Protein AF-A0A2R6KG16-F1 (afdb_monomer_lite)

pLDDT: mean 88.43, std 10.53, range [55.22, 98.0]

Radius of gyration: 15.17 Å; chains: 1; bounding box: 41×25×32 Å

Sequence (72 aa):
GDLSLPGLEREVRGVLRTYATEFEEAAVYRAEDPPAVAGLAVVAPSPREAREQVAELTGDVDPARVTVEYVE

Secondary structure (DSSP, 8-state):
----HHHHHHHHHHHHHHHHGGGTT-EEEEEEESTTTTT-EEEESSHHHHHHHHHHHHSSS-GGG-EEEE--

Foldseek 3Di:
DPADPVRVVVVVVVVVVVVVVVQPQWFKKAWCDDPVRHGDIDIGNDQLVRLVVSCVVVVPDDSVRIDIDTDD

Structure (mmCIF, N/CA/C/O backbone):
data_AF-A0A2R6KG16-F1
#
_entry.id   AF-A0A2R6KG16-F1
#
loop_
_atom_site.group_PDB
_atom_site.id
_atom_site.type_symbol
_atom_site.label_atom_id
_atom_site.label_alt_id
_atom_site.label_comp_id
_atom_site.label_asym_id
_atom_site.label_entity_id
_atom_site.label_seq_id
_atom_site.pdbx_PDB_ins_code
_atom_site.Cartn_x
_atom_site.Cartn_y
_atom_site.Cartn_z
_atom_site.occupancy
_atom_site.B_iso_or_equiv
_atom_site.auth_seq_id
_atom_site.auth_comp_id
_atom_site.auth_asym_id
_atom_site.auth_atom_id
_atom_site.pdbx_PDB_model_num
ATOM 1 N N . GLY A 1 1 ? -28.901 -0.068 8.790 1.00 55.22 1 GLY A N 1
ATOM 2 C CA . GLY A 1 1 ? -28.512 0.786 9.923 1.00 55.22 1 GLY A CA 1
ATOM 3 C C . GLY A 1 1 ? -28.529 2.206 9.428 1.00 55.22 1 GLY A C 1
ATOM 4 O O . GLY A 1 1 ? -27.933 2.457 8.392 1.00 55.22 1 GLY A O 1
ATOM 5 N N . ASP A 1 2 ? -29.278 3.076 10.095 1.00 71.25 2 ASP A N 1
ATOM 6 C CA . ASP A 1 2 ? -29.546 4.450 9.660 1.00 71.25 2 ASP A CA 1
ATOM 7 C C . ASP A 1 2 ? -28.465 5.383 10.234 1.00 71.25 2 ASP A C 1
ATOM 9 O O . ASP A 1 2 ? -28.690 6.153 11.167 1.00 71.25 2 ASP A O 1
ATOM 13 N N . LEU A 1 3 ? -27.223 5.206 9.774 1.00 72.62 3 LEU A N 1
ATOM 14 C CA . LEU A 1 3 ? -26.123 6.085 10.158 1.00 72.62 3 LEU A CA 1
ATOM 15 C C . LEU A 1 3 ? -26.065 7.239 9.166 1.00 72.62 3 LEU A C 1
ATOM 17 O O . LEU A 1 3 ? -25.885 7.039 7.965 1.00 72.62 3 LEU A O 1
ATOM 21 N N . SER A 1 4 ? -26.197 8.458 9.684 1.00 85.88 4 SER A N 1
ATOM 22 C CA . SER A 1 4 ? -25.899 9.652 8.904 1.00 85.88 4 SER A CA 1
ATOM 23 C C . SER A 1 4 ? -24.444 9.597 8.432 1.00 85.88 4 SER A C 1
ATOM 25 O O . SER A 1 4 ? -23.576 9.084 9.142 1.00 85.88 4 SER A O 1
ATOM 27 N N . LEU A 1 5 ? -24.163 10.146 7.248 1.00 84.75 5 LEU A N 1
ATOM 28 C CA . LEU A 1 5 ? -22.807 10.176 6.692 1.00 84.75 5 LEU A CA 1
ATOM 29 C C . LEU A 1 5 ? -21.759 10.707 7.697 1.00 84.75 5 LEU A C 1
ATOM 31 O O . LEU A 1 5 ? -20.745 10.039 7.874 1.00 84.75 5 LEU A O 1
ATOM 35 N N . PRO A 1 6 ? -22.007 11.793 8.463 1.00 86.38 6 PRO A N 1
ATOM 36 C CA . PRO A 1 6 ? -21.057 12.247 9.484 1.00 86.38 6 PRO A CA 1
ATOM 37 C C . PRO A 1 6 ? -20.840 11.243 10.629 1.00 86.38 6 PRO A C 1
ATOM 39 O O . PRO A 1 6 ? -19.754 11.178 11.209 1.00 86.38 6 PRO A O 1
ATOM 42 N N . GLY A 1 7 ? -21.876 10.475 10.985 1.00 86.12 7 GLY A N 1
ATOM 43 C CA . GLY A 1 7 ? -21.788 9.414 11.987 1.00 86.12 7 GLY A CA 1
ATOM 44 C C . GLY A 1 7 ? -20.917 8.259 11.501 1.00 86.12 7 GLY A C 1
ATOM 45 O O . GLY A 1 7 ? -19.990 7.858 12.203 1.00 86.12 7 GLY A O 1
ATOM 46 N N . LEU A 1 8 ? -21.159 7.805 10.269 1.00 88.75 8 LEU A N 1
ATOM 47 C CA . LEU A 1 8 ? -20.373 6.755 9.628 1.00 88.75 8 LEU A CA 1
ATOM 48 C C . LEU A 1 8 ? -18.910 7.179 9.421 1.00 88.75 8 LEU A C 1
ATOM 50 O O . LEU A 1 8 ? -17.998 6.414 9.717 1.00 88.75 8 LEU A O 1
ATOM 54 N N . GLU A 1 9 ? -18.663 8.417 8.988 1.00 87.75 9 GLU A N 1
ATOM 55 C CA . GLU A 1 9 ? -17.306 8.950 8.815 1.00 87.75 9 GLU A CA 1
ATOM 56 C C . GLU A 1 9 ? -16.514 8.977 10.127 1.00 87.75 9 GLU A C 1
ATOM 58 O O . GLU A 1 9 ? -15.323 8.654 10.140 1.00 87.75 9 GLU A O 1
ATOM 63 N N . ARG A 1 10 ? -17.151 9.344 11.249 1.00 86.44 10 ARG A N 1
ATOM 64 C CA . ARG A 1 10 ? -16.499 9.299 12.568 1.00 86.44 10 ARG A CA 1
ATOM 65 C C . ARG A 1 10 ? -16.131 7.881 12.975 1.00 86.44 10 ARG A C 1
ATOM 67 O O . ARG A 1 10 ? -15.050 7.688 13.526 1.00 86.44 10 ARG A O 1
ATOM 74 N N . GLU A 1 11 ? -17.018 6.926 12.733 1.00 86.56 11 GLU A N 1
ATOM 75 C CA . GLU A 1 11 ? -16.798 5.525 13.083 1.00 86.56 11 GLU A CA 1
ATOM 76 C C . GLU A 1 11 ? -15.652 4.926 12.262 1.00 86.56 11 GLU A C 1
ATOM 78 O O . GLU A 1 11 ? -14.689 4.418 12.835 1.00 86.56 11 GLU A O 1
ATOM 83 N N . VAL A 1 12 ? -15.679 5.109 10.937 1.00 87.56 12 VAL A N 1
ATOM 84 C CA . VAL A 1 12 ? -14.609 4.660 10.034 1.00 87.56 12 VAL A CA 1
ATOM 85 C C . VAL A 1 12 ? -13.269 5.289 10.418 1.00 87.56 12 VAL A C 1
ATOM 87 O O . VAL A 1 12 ? -12.275 4.578 10.542 1.00 87.56 12 VAL A O 1
ATOM 90 N N . ARG A 1 13 ? -13.221 6.601 10.692 1.00 84.75 13 ARG A N 1
ATOM 91 C CA . ARG A 1 13 ? -11.985 7.261 11.158 1.00 84.75 13 ARG A CA 1
ATOM 92 C C . ARG A 1 13 ? -11.486 6.708 12.491 1.00 84.75 13 ARG A C 1
ATOM 94 O O . ARG A 1 13 ? -10.277 6.625 12.688 1.00 84.75 13 ARG A O 1
ATOM 101 N N . GLY A 1 14 ? -12.394 6.361 13.402 1.00 82.88 14 GLY A N 1
ATOM 102 C CA . GLY A 1 14 ? -12.054 5.740 14.680 1.00 82.88 14 GLY A CA 1
ATOM 103 C C . GLY A 1 14 ? -11.356 4.397 14.488 1.00 82.88 14 GLY A C 1
ATOM 104 O O . GLY A 1 14 ? -10.277 4.196 15.034 1.00 82.88 14 GLY A O 1
ATOM 105 N N . VAL A 1 15 ? -11.929 3.533 13.648 1.00 83.56 15 VAL A N 1
ATOM 106 C CA . VAL A 1 15 ? -11.358 2.219 13.313 1.00 83.56 15 VAL A CA 1
ATOM 107 C C . VAL A 1 15 ? -10.017 2.363 12.592 1.00 83.56 15 VAL A C 1
ATOM 109 O O . VAL A 1 15 ? -9.040 1.728 12.980 1.00 83.56 15 VAL A O 1
ATOM 112 N N . LEU A 1 16 ? -9.925 3.240 11.587 1.00 79.25 16 LEU A N 1
ATOM 113 C CA . LEU A 1 16 ? -8.681 3.455 10.841 1.00 79.25 16 LEU A CA 1
ATOM 114 C C . LEU A 1 16 ? -7.546 3.981 11.726 1.00 79.25 16 LEU A C 1
ATOM 116 O O . LEU A 1 16 ? -6.398 3.622 11.499 1.00 79.25 16 LEU A O 1
ATOM 120 N N . ARG A 1 17 ? -7.839 4.790 12.754 1.00 72.25 17 ARG A N 1
ATOM 121 C CA . ARG A 1 17 ? -6.816 5.275 13.694 1.00 72.25 17 ARG A CA 1
ATOM 122 C C . ARG A 1 17 ? -6.206 4.146 14.529 1.00 72.25 17 ARG A C 1
ATOM 124 O O . ARG A 1 17 ? -5.038 4.247 14.879 1.00 72.25 17 ARG A O 1
ATOM 131 N N . THR A 1 18 ? -6.966 3.090 14.822 1.00 71.62 18 THR A N 1
ATOM 132 C CA . THR A 1 18 ? -6.449 1.897 15.509 1.00 71.62 18 THR A CA 1
ATOM 133 C C . THR A 1 18 ? -5.461 1.128 14.635 1.00 71.62 18 THR A C 1
ATOM 135 O O . THR A 1 18 ? -4.417 0.723 15.130 1.00 71.62 18 THR A O 1
ATOM 138 N N . TYR A 1 19 ? -5.746 0.990 13.339 1.00 67.00 19 TYR A N 1
ATOM 139 C CA . TYR A 1 19 ? -4.811 0.366 12.399 1.00 67.00 19 TYR A CA 1
ATOM 140 C C . TYR A 1 19 ? -3.619 1.273 12.081 1.00 67.00 19 TYR A C 1
ATOM 142 O O . TYR A 1 19 ? -2.505 0.794 11.941 1.00 67.00 19 TYR A O 1
ATOM 150 N N . ALA A 1 20 ? -3.811 2.593 12.020 1.00 65.12 20 ALA A N 1
ATOM 151 C CA . ALA A 1 20 ? -2.747 3.536 11.676 1.00 65.12 20 ALA A CA 1
ATOM 152 C C . ALA A 1 20 ? -1.561 3.507 12.655 1.00 65.12 20 ALA A C 1
ATOM 154 O O . ALA A 1 20 ? -0.423 3.656 12.222 1.00 65.12 20 ALA A O 1
ATOM 155 N N . THR A 1 21 ? -1.798 3.273 13.951 1.00 61.69 21 THR A N 1
ATOM 156 C CA . THR A 1 21 ? -0.713 3.109 14.937 1.00 61.69 21 THR A CA 1
ATOM 157 C C . THR A 1 21 ? 0.135 1.855 14.707 1.00 61.69 21 THR A C 1
ATOM 159 O O . THR A 1 21 ? 1.274 1.799 15.150 1.00 61.69 21 THR A O 1
ATOM 162 N N . GLU A 1 22 ? -0.377 0.851 13.991 1.00 64.62 22 GLU A N 1
ATOM 163 C CA . GLU A 1 22 ? 0.391 -0.354 13.642 1.00 64.62 22 GLU A CA 1
ATOM 164 C C . GLU A 1 22 ? 1.373 -0.105 12.480 1.00 64.62 22 GLU A C 1
ATOM 166 O O . GLU A 1 22 ? 2.219 -0.949 12.194 1.00 64.62 22 GLU A O 1
ATOM 171 N N . PHE A 1 23 ? 1.294 1.064 11.835 1.00 64.94 23 PHE A N 1
ATOM 172 C CA . PHE A 1 23 ? 2.069 1.434 10.649 1.00 64.94 23 PHE A CA 1
ATOM 173 C C . PHE A 1 23 ? 2.941 2.678 10.865 1.00 64.94 23 PHE A C 1
ATOM 175 O O . PHE A 1 23 ? 3.311 3.328 9.895 1.00 64.94 23 PHE A O 1
ATOM 182 N N . GLU A 1 24 ? 3.291 3.029 12.107 1.00 68.88 24 GLU A N 1
ATOM 183 C CA . GLU 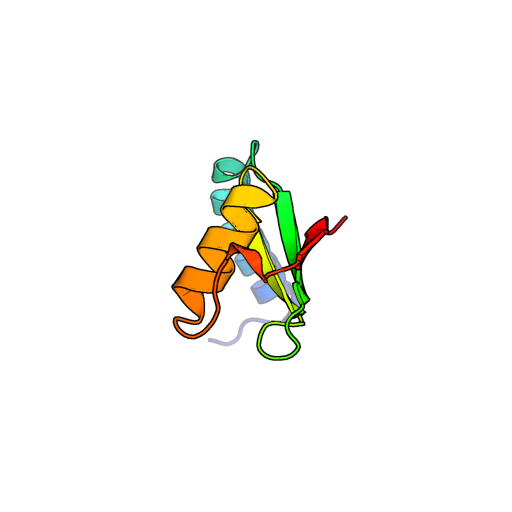A 1 24 ? 4.102 4.229 12.404 1.00 68.88 24 GLU A CA 1
ATOM 184 C C . GLU A 1 24 ? 5.476 4.238 11.703 1.00 68.88 24 GLU A C 1
ATOM 186 O O . GLU A 1 24 ? 6.036 5.303 11.454 1.00 68.88 24 GLU A O 1
ATOM 191 N N . GLU A 1 25 ? 5.996 3.065 11.332 1.00 78.94 25 GLU A N 1
ATOM 192 C CA . GLU A 1 25 ? 7.244 2.901 10.572 1.00 78.94 25 GLU A CA 1
ATOM 193 C C . GLU A 1 25 ? 7.020 2.674 9.063 1.00 78.94 25 GLU A C 1
ATOM 195 O O . GLU A 1 25 ? 7.966 2.391 8.328 1.00 78.94 25 GLU A O 1
ATOM 200 N N . ALA A 1 26 ? 5.777 2.772 8.585 1.00 87.44 26 ALA A N 1
ATOM 201 C CA . ALA A 1 26 ? 5.403 2.508 7.204 1.00 87.44 26 ALA A CA 1
ATOM 202 C C . ALA A 1 26 ? 4.781 3.732 6.524 1.00 87.44 26 ALA A C 1
ATOM 204 O O . ALA A 1 26 ? 4.161 4.599 7.135 1.00 87.44 26 ALA A O 1
ATOM 205 N N . ALA A 1 27 ? 4.958 3.783 5.211 1.00 90.94 27 ALA A N 1
ATOM 206 C CA . ALA A 1 27 ? 4.491 4.843 4.342 1.00 90.94 27 ALA A CA 1
ATOM 207 C C . ALA A 1 27 ? 3.514 4.300 3.304 1.00 90.94 27 ALA A C 1
ATOM 209 O O . ALA A 1 27 ? 3.543 3.116 2.955 1.00 90.94 27 ALA A O 1
ATOM 210 N N . VAL A 1 28 ? 2.669 5.185 2.780 1.00 93.75 28 VAL A N 1
ATOM 211 C CA . VAL A 1 28 ? 1.819 4.866 1.636 1.00 93.75 28 VAL A CA 1
ATOM 212 C C . VAL A 1 28 ? 2.638 5.033 0.361 1.00 93.75 28 VAL A C 1
ATOM 214 O O . VAL A 1 28 ? 3.236 6.081 0.117 1.00 93.75 28 VAL A O 1
ATOM 217 N N . TYR A 1 29 ? 2.628 3.997 -0.468 1.00 96.25 29 TYR A N 1
ATOM 218 C CA . TYR A 1 29 ? 3.237 3.992 -1.788 1.00 96.25 29 TYR A CA 1
ATOM 219 C C . TYR A 1 29 ? 2.181 3.700 -2.843 1.00 96.25 29 TYR A C 1
ATOM 221 O O . TYR A 1 29 ? 1.391 2.771 -2.678 1.00 96.25 29 TYR A O 1
ATOM 229 N N . ARG A 1 30 ? 2.178 4.458 -3.940 1.00 98.00 30 ARG A N 1
ATOM 230 C CA . ARG A 1 30 ? 1.294 4.238 -5.088 1.00 98.00 30 ARG A CA 1
ATOM 231 C C . ARG A 1 30 ? 2.095 3.703 -6.261 1.00 98.00 30 ARG A C 1
ATOM 233 O O . ARG A 1 30 ? 3.122 4.267 -6.611 1.00 98.00 30 ARG A O 1
ATOM 240 N N . ALA A 1 31 ? 1.627 2.624 -6.872 1.00 97.44 31 ALA A N 1
ATOM 241 C CA . ALA A 1 31 ? 2.215 2.101 -8.091 1.00 97.44 31 ALA A CA 1
ATOM 242 C C . ALA A 1 31 ? 1.902 3.017 -9.282 1.00 97.44 31 ALA A C 1
ATOM 244 O O . ALA A 1 31 ? 0.751 3.408 -9.493 1.00 97.44 31 ALA A O 1
ATOM 245 N N . GLU A 1 32 ? 2.931 3.336 -10.057 1.00 97.50 32 GLU A N 1
ATOM 246 C CA . GLU A 1 32 ? 2.8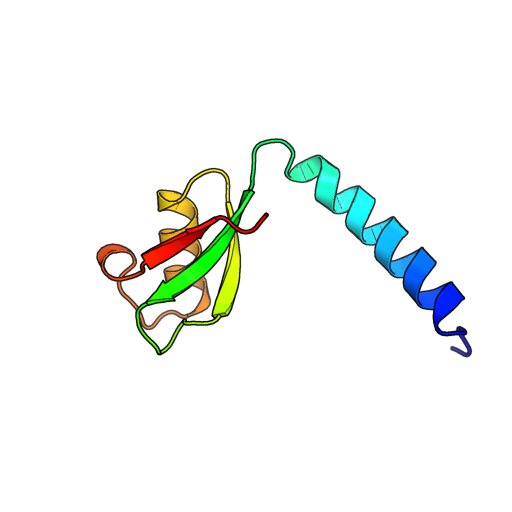37 4.142 -11.280 1.00 97.50 32 GLU A CA 1
ATOM 247 C C . GLU A 1 32 ? 2.958 3.265 -12.528 1.00 97.50 32 GLU A C 1
ATOM 249 O O . GLU A 1 32 ? 2.224 3.447 -13.496 1.00 97.50 32 GLU A O 1
ATOM 254 N N . ASP A 1 33 ? 3.833 2.260 -12.461 1.00 95.31 33 ASP A N 1
ATOM 255 C CA . ASP A 1 33 ? 4.106 1.316 -13.536 1.00 95.31 33 ASP A CA 1
ATOM 256 C C . ASP A 1 33 ? 4.221 -0.114 -12.991 1.00 95.31 33 ASP A C 1
ATOM 258 O O . ASP A 1 33 ? 4.623 -0.299 -11.839 1.00 95.31 33 ASP A O 1
ATOM 262 N N . PRO A 1 34 ? 3.941 -1.144 -13.812 1.00 95.19 34 PRO A N 1
ATOM 263 C CA . PRO A 1 34 ? 3.355 -1.053 -15.154 1.00 95.19 34 PRO A CA 1
ATOM 264 C C . PRO A 1 34 ? 1.880 -0.587 -15.135 1.00 95.19 34 PRO A C 1
ATOM 266 O O . PRO A 1 34 ? 1.226 -0.673 -14.097 1.00 95.19 34 PRO A O 1
ATOM 269 N N . PRO A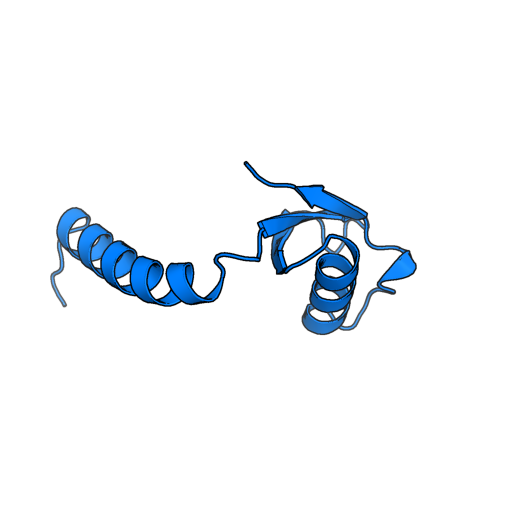 1 35 ? 1.293 -0.193 -16.286 1.00 94.94 35 PRO A N 1
ATOM 270 C CA . PRO A 1 35 ? -0.090 0.299 -16.359 1.00 94.94 35 PRO A CA 1
ATOM 271 C C . PRO A 1 35 ? -1.154 -0.634 -15.763 1.00 94.94 35 PRO A C 1
ATOM 273 O O . PRO A 1 35 ? -2.213 -0.175 -15.352 1.00 94.94 35 PRO A O 1
ATOM 276 N N . ALA A 1 36 ? -0.878 -1.940 -15.705 1.00 93.62 36 ALA A N 1
ATOM 277 C CA . ALA A 1 36 ? -1.763 -2.936 -15.101 1.00 93.62 36 ALA A CA 1
ATOM 278 C C . ALA A 1 36 ? -1.949 -2.757 -13.583 1.00 93.62 36 ALA A C 1
ATOM 280 O O . ALA A 1 36 ? -2.952 -3.212 -13.042 1.00 93.62 36 ALA A O 1
ATOM 281 N N . VAL A 1 37 ? -0.998 -2.107 -12.907 1.00 96.00 37 VAL A N 1
ATOM 282 C CA . VAL A 1 37 ? -1.027 -1.868 -11.454 1.00 96.00 37 VAL A CA 1
ATOM 283 C C . VAL A 1 37 ? -1.082 -0.384 -11.099 1.00 96.00 37 VAL A C 1
ATOM 285 O O . VAL A 1 37 ? -1.122 -0.038 -9.920 1.00 96.00 37 VAL A O 1
ATOM 288 N N . ALA A 1 38 ? -1.106 0.494 -12.103 1.00 95.38 38 ALA A N 1
ATOM 289 C CA . ALA A 1 38 ? -1.133 1.934 -11.908 1.00 95.38 38 ALA A CA 1
ATOM 290 C C . ALA A 1 38 ? -2.332 2.359 -11.043 1.00 95.38 38 ALA A C 1
ATOM 292 O O . ALA A 1 38 ? -3.481 2.005 -11.314 1.00 95.38 38 ALA A O 1
ATOM 293 N N . GLY A 1 39 ? -2.057 3.134 -9.994 1.00 94.62 39 GLY A N 1
ATOM 294 C CA . GLY A 1 39 ? -3.053 3.611 -9.035 1.00 94.62 39 GLY A CA 1
ATOM 295 C C . GLY A 1 39 ? -3.278 2.704 -7.823 1.00 94.62 39 GLY A C 1
ATOM 296 O O . GLY A 1 39 ? -3.927 3.146 -6.874 1.00 94.62 39 GLY A O 1
ATOM 297 N N . LEU A 1 40 ? -2.730 1.483 -7.800 1.00 96.38 40 LEU A N 1
ATOM 298 C CA . LEU A 1 40 ? -2.765 0.635 -6.607 1.00 96.38 40 LEU A CA 1
ATOM 299 C C . LEU A 1 40 ? -1.882 1.243 -5.511 1.00 96.38 40 LEU A C 1
ATOM 301 O O . LEU A 1 40 ? -0.711 1.529 -5.750 1.00 96.38 40 LEU A O 1
ATOM 305 N N . ALA A 1 41 ? -2.438 1.422 -4.313 1.00 96.19 41 ALA A N 1
ATOM 306 C CA . ALA A 1 41 ? -1.709 1.927 -3.157 1.00 96.19 41 ALA A CA 1
ATOM 307 C C . ALA A 1 41 ? -1.508 0.827 -2.109 1.00 96.19 41 ALA A C 1
ATOM 309 O O . ALA A 1 41 ? -2.435 0.077 -1.803 1.00 96.19 41 ALA A O 1
ATOM 310 N N . VAL A 1 42 ? -0.304 0.761 -1.548 1.00 94.62 42 VAL A N 1
ATOM 311 C CA . VAL A 1 42 ? 0.079 -0.169 -0.480 1.00 94.62 42 VAL A CA 1
ATOM 312 C C . VAL A 1 42 ? 0.741 0.592 0.661 1.00 94.62 42 VAL A C 1
ATOM 314 O O . VAL A 1 42 ? 1.339 1.646 0.449 1.00 94.62 42 VAL A O 1
ATOM 317 N N . VAL A 1 43 ? 0.647 0.053 1.873 1.00 92.38 43 VAL A N 1
ATOM 318 C CA . VAL A 1 43 ? 1.373 0.566 3.040 1.00 92.38 43 VAL A CA 1
ATOM 319 C C . VAL A 1 43 ? 2.576 -0.337 3.270 1.00 92.38 43 VAL A C 1
ATOM 321 O O . VAL A 1 43 ? 2.422 -1.547 3.444 1.00 92.38 43 VAL A O 1
ATOM 324 N N . ALA A 1 44 ? 3.781 0.226 3.230 1.00 93.56 44 ALA A N 1
ATOM 325 C CA . ALA A 1 44 ? 5.010 -0.550 3.349 1.00 93.56 44 ALA A CA 1
ATOM 326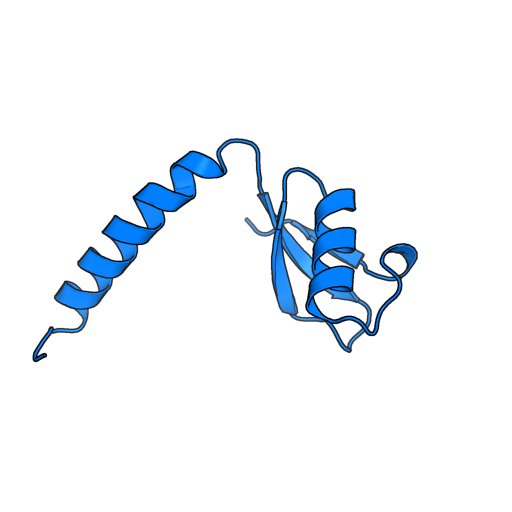 C C . ALA A 1 44 ? 6.117 0.221 4.088 1.00 93.56 44 ALA A C 1
ATOM 328 O O . ALA A 1 44 ? 6.115 1.450 4.069 1.00 93.56 44 ALA A O 1
ATOM 329 N N . PRO A 1 45 ? 7.097 -0.471 4.697 1.00 92.75 45 PRO A N 1
ATOM 330 C CA . PRO A 1 45 ? 8.234 0.179 5.359 1.00 92.75 45 PRO A CA 1
ATOM 331 C C . PRO A 1 45 ? 9.215 0.818 4.368 1.00 92.75 45 PRO A C 1
ATOM 333 O O . PRO A 1 45 ? 10.014 1.682 4.723 1.00 92.75 45 PRO A O 1
ATOM 336 N N . SER A 1 46 ? 9.203 0.364 3.112 1.00 94.38 46 SER A N 1
ATOM 337 C CA . SER A 1 46 ? 10.140 0.813 2.090 1.00 94.38 46 SER A CA 1
ATOM 338 C C . SER A 1 46 ? 9.565 0.693 0.674 1.00 94.38 46 SER A C 1
ATOM 340 O O . SER A 1 46 ? 8.683 -0.136 0.429 1.00 94.38 46 SER A O 1
ATOM 342 N N . PRO A 1 47 ? 10.127 1.417 -0.317 1.00 96.25 47 PRO A N 1
ATOM 343 C CA . PRO A 1 47 ? 9.732 1.268 -1.720 1.00 96.25 47 PRO A CA 1
ATOM 344 C C . PRO A 1 47 ? 9.988 -0.141 -2.278 1.00 96.25 47 PRO A C 1
ATOM 346 O O . PRO A 1 47 ? 9.342 -0.571 -3.229 1.00 96.25 47 PRO A O 1
ATOM 349 N N . ARG A 1 48 ? 10.965 -0.878 -1.730 1.00 96.88 48 ARG A N 1
ATOM 350 C CA . ARG A 1 48 ? 11.235 -2.266 -2.139 1.00 96.88 48 ARG A CA 1
ATOM 351 C C . ARG A 1 48 ? 10.080 -3.174 -1.727 1.00 96.88 48 ARG A C 1
ATOM 353 O O . ARG A 1 48 ? 9.539 -3.869 -2.578 1.00 96.88 48 ARG A O 1
ATOM 360 N N . GLU A 1 49 ? 9.686 -3.118 -0.461 1.00 96.25 49 GLU A N 1
ATOM 361 C CA . GLU A 1 49 ? 8.577 -3.924 0.063 1.00 96.25 49 GLU A CA 1
ATOM 362 C C . GLU A 1 49 ? 7.238 -3.510 -0.541 1.0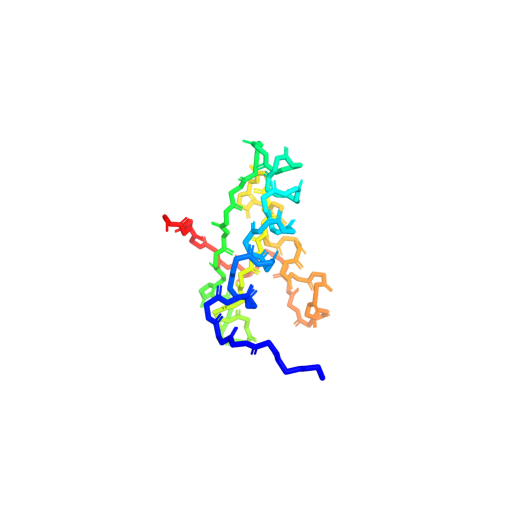0 96.25 49 GLU A C 1
ATOM 364 O O . GLU A 1 49 ? 6.395 -4.365 -0.784 1.00 96.25 49 GLU A O 1
ATOM 369 N N . ALA A 1 50 ? 7.056 -2.227 -0.865 1.00 96.50 50 ALA A N 1
ATOM 370 C CA . ALA A 1 50 ? 5.881 -1.769 -1.599 1.00 96.50 50 ALA A CA 1
ATOM 371 C C . ALA A 1 50 ? 5.743 -2.476 -2.958 1.00 96.50 50 ALA A C 1
ATOM 373 O O . ALA A 1 50 ? 4.671 -2.970 -3.299 1.00 96.50 50 ALA A O 1
ATOM 374 N N . ARG A 1 51 ? 6.836 -2.578 -3.723 1.00 97.56 51 ARG A N 1
ATOM 375 C CA . ARG A 1 51 ? 6.839 -3.279 -5.019 1.00 97.56 51 ARG A CA 1
ATOM 376 C C . ARG A 1 51 ? 6.566 -4.773 -4.879 1.00 97.56 51 ARG A C 1
ATOM 378 O O . ARG A 1 51 ? 5.834 -5.330 -5.692 1.00 97.56 51 ARG A O 1
ATOM 385 N N . GLU A 1 52 ? 7.135 -5.404 -3.855 1.00 97.38 52 GLU A N 1
ATOM 386 C CA . GLU A 1 52 ? 6.895 -6.816 -3.533 1.00 97.38 52 GLU A CA 1
ATOM 387 C C . GLU A 1 52 ? 5.419 -7.064 -3.191 1.00 97.38 52 GLU A C 1
ATOM 389 O O . GLU A 1 52 ? 4.810 -7.955 -3.778 1.00 97.38 52 GLU A O 1
ATOM 394 N N . GLN A 1 53 ? 4.812 -6.222 -2.348 1.00 96.12 53 GLN A N 1
ATOM 395 C CA . GLN A 1 53 ? 3.386 -6.313 -2.017 1.00 96.12 53 GLN A CA 1
ATOM 396 C C . GLN A 1 53 ? 2.480 -6.085 -3.235 1.00 96.12 53 GLN A C 1
ATOM 398 O O . GLN A 1 53 ? 1.507 -6.809 -3.422 1.00 96.12 53 GLN A O 1
ATOM 403 N N . VAL A 1 54 ? 2.792 -5.108 -4.094 1.00 96.94 54 VAL A N 1
ATOM 404 C CA . VAL A 1 54 ? 2.034 -4.870 -5.338 1.00 96.94 54 VAL A CA 1
ATOM 405 C C . VAL A 1 54 ? 2.068 -6.103 -6.245 1.00 96.94 54 VAL A C 1
ATOM 407 O O . VAL A 1 54 ? 1.033 -6.500 -6.786 1.00 96.94 54 VAL A O 1
ATOM 410 N N . ALA A 1 55 ? 3.237 -6.729 -6.394 1.00 96.25 55 ALA A N 1
ATOM 411 C CA . ALA A 1 55 ? 3.381 -7.953 -7.172 1.00 96.25 55 ALA A CA 1
ATOM 412 C C . ALA A 1 55 ? 2.613 -9.130 -6.551 1.00 96.25 55 ALA A C 1
ATOM 414 O O . ALA A 1 55 ? 1.928 -9.854 -7.268 1.00 96.25 55 ALA A O 1
ATOM 415 N N . GLU A 1 56 ? 2.667 -9.294 -5.229 1.00 96.06 56 GLU A N 1
ATOM 416 C CA . GLU A 1 56 ? 1.942 -10.351 -4.516 1.00 96.06 56 GLU A CA 1
ATOM 417 C C . GLU A 1 56 ? 0.419 -10.208 -4.651 1.00 96.06 56 GLU A C 1
ATOM 419 O O . GLU A 1 56 ? -0.271 -11.184 -4.941 1.00 96.06 56 GLU A O 1
ATOM 424 N N . LEU A 1 57 ? -0.108 -8.989 -4.504 1.00 95.19 57 LEU A N 1
ATOM 425 C CA . LEU A 1 57 ? -1.545 -8.710 -4.588 1.00 95.19 57 LEU A CA 1
ATOM 426 C C . LEU A 1 57 ? -2.125 -8.940 -5.984 1.00 95.19 57 LEU A C 1
ATOM 428 O O . LEU A 1 57 ? -3.308 -9.252 -6.119 1.00 95.19 57 LEU A O 1
ATOM 432 N N . THR A 1 58 ? -1.313 -8.739 -7.019 1.00 93.44 58 THR A N 1
ATOM 433 C CA . THR A 1 58 ? -1.767 -8.806 -8.412 1.00 93.44 58 THR A CA 1
ATOM 434 C C . THR A 1 58 ? -1.403 -10.121 -9.085 1.00 93.44 58 THR A C 1
ATOM 436 O O . THR A 1 58 ? -2.067 -10.495 -10.042 1.00 93.44 58 THR A O 1
ATOM 439 N N . GLY A 1 59 ? -0.382 -10.839 -8.603 1.00 89.44 59 GLY A N 1
ATOM 440 C CA . GLY A 1 59 ? 0.031 -12.163 -9.085 1.00 89.44 59 GLY A CA 1
ATOM 441 C C . GLY A 1 59 ? 0.634 -12.204 -10.496 1.00 89.44 59 GLY A C 1
ATOM 442 O O . GLY A 1 59 ? 1.238 -13.207 -10.868 1.00 89.44 59 GLY A O 1
ATOM 443 N N . ASP A 1 60 ? 0.515 -11.116 -11.258 1.00 85.62 60 ASP A N 1
ATOM 444 C CA . ASP A 1 60 ? 0.769 -11.074 -12.702 1.00 85.62 60 ASP A CA 1
ATOM 445 C C . ASP A 1 60 ? 1.905 -10.112 -13.100 1.00 85.62 60 ASP A C 1
ATOM 447 O O . ASP A 1 60 ? 2.154 -9.886 -14.289 1.00 85.62 60 ASP A O 1
ATOM 451 N N . VAL A 1 61 ? 2.617 -9.528 -12.127 1.00 90.56 61 VAL A N 1
ATOM 452 C CA . VAL A 1 61 ? 3.732 -8.604 -12.386 1.00 90.56 61 VAL A CA 1
ATOM 453 C C . VAL A 1 61 ? 4.990 -8.976 -11.610 1.00 90.56 61 VAL A C 1
ATOM 455 O O . VAL A 1 61 ? 4.947 -9.379 -10.453 1.00 90.56 61 VAL A O 1
ATOM 458 N N . ASP A 1 62 ? 6.138 -8.808 -12.264 1.00 94.62 62 ASP A N 1
ATOM 459 C CA . ASP A 1 62 ? 7.447 -8.932 -11.626 1.00 94.62 62 ASP A CA 1
ATOM 460 C C . ASP A 1 62 ? 7.700 -7.692 -10.744 1.00 94.62 62 ASP A C 1
ATOM 462 O O . ASP A 1 62 ? 7.667 -6.574 -11.275 1.00 94.62 62 ASP A O 1
ATOM 466 N N . PRO A 1 63 ? 7.992 -7.843 -9.437 1.00 93.62 63 PRO A N 1
ATOM 467 C CA . PRO A 1 63 ? 8.255 -6.714 -8.542 1.00 93.62 63 PRO A CA 1
ATOM 468 C C . PRO A 1 63 ? 9.414 -5.825 -9.015 1.00 93.62 63 PRO A C 1
ATOM 470 O O . PRO A 1 63 ? 9.422 -4.626 -8.740 1.00 93.62 63 PRO A O 1
ATOM 473 N N . ALA A 1 64 ? 10.377 -6.362 -9.773 1.00 94.81 64 ALA A N 1
ATOM 474 C CA . ALA A 1 64 ? 11.470 -5.574 -10.339 1.00 94.81 64 ALA A CA 1
ATOM 475 C C . ALA A 1 64 ? 11.009 -4.586 -11.426 1.00 94.81 64 ALA A C 1
ATOM 477 O O . ALA A 1 64 ? 11.726 -3.629 -11.721 1.00 94.81 64 ALA A O 1
ATOM 478 N N . ARG A 1 65 ? 9.832 -4.810 -12.025 1.00 95.00 65 ARG A N 1
ATOM 479 C CA . ARG A 1 65 ? 9.224 -3.934 -13.040 1.00 95.00 65 ARG A CA 1
ATOM 480 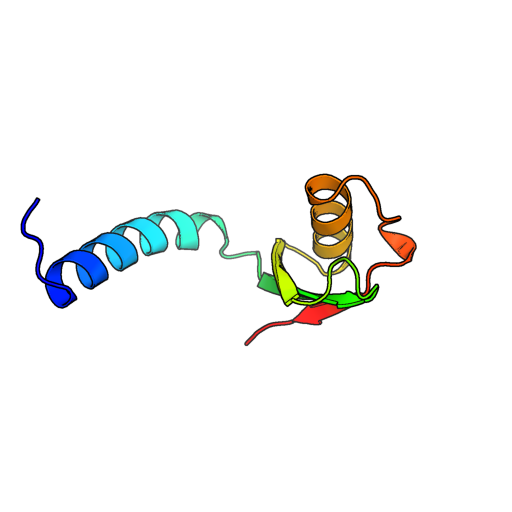C C . ARG A 1 65 ? 8.223 -2.944 -12.465 1.00 95.00 65 ARG A C 1
ATOM 482 O O . ARG A 1 65 ? 7.791 -2.056 -13.193 1.00 95.00 65 ARG A O 1
ATOM 489 N N . VAL A 1 66 ? 7.838 -3.114 -11.203 1.00 97.25 66 VAL A N 1
ATOM 490 C CA . VAL A 1 66 ? 6.934 -2.186 -10.535 1.00 97.25 66 VAL A CA 1
ATOM 491 C C . VAL A 1 66 ? 7.710 -0.921 -10.176 1.00 97.25 66 VAL A C 1
ATOM 493 O O . VAL A 1 66 ? 8.800 -0.997 -9.607 1.00 97.25 66 VAL A O 1
ATOM 496 N N . THR A 1 67 ? 7.140 0.239 -10.473 1.00 97.31 67 THR A N 1
ATOM 497 C CA . THR A 1 67 ? 7.601 1.529 -9.949 1.00 97.31 67 THR A CA 1
ATOM 498 C C . THR A 1 67 ? 6.546 2.057 -8.998 1.00 97.31 67 THR A C 1
ATOM 500 O O . THR A 1 67 ? 5.353 1.966 -9.283 1.00 97.31 67 THR A O 1
ATOM 503 N N . VAL A 1 68 ? 6.990 2.593 -7.865 1.00 97.75 68 VAL A N 1
ATOM 504 C CA . VAL A 1 68 ? 6.112 3.196 -6.868 1.00 97.75 68 VAL A CA 1
ATOM 505 C C . VAL A 1 68 ? 6.601 4.590 -6.504 1.00 97.75 68 VAL A C 1
ATOM 507 O O . VAL A 1 68 ? 7.807 4.820 -6.394 1.00 97.75 68 VAL A O 1
ATOM 510 N N . GLU A 1 69 ? 5.658 5.486 -6.256 1.00 97.62 69 GLU A N 1
ATOM 511 C CA . GLU A 1 69 ? 5.885 6.808 -5.684 1.00 97.62 69 GLU A CA 1
ATOM 512 C C . GLU A 1 69 ? 5.382 6.858 -4.238 1.00 97.62 69 GLU A C 1
ATOM 514 O O . GLU A 1 69 ? 4.484 6.110 -3.845 1.00 97.62 69 GLU A O 1
ATOM 519 N N . TYR A 1 70 ? 5.974 7.737 -3.435 1.00 94.50 70 TYR A N 1
ATOM 520 C CA . TYR A 1 70 ? 5.485 8.036 -2.092 1.00 94.50 70 TYR A CA 1
ATOM 521 C C . TYR A 1 70 ? 4.234 8.919 -2.176 1.00 94.50 70 TYR A C 1
ATOM 523 O O . TYR A 1 70 ? 4.195 9.852 -2.976 1.00 94.50 70 TYR A O 1
ATOM 531 N N . VAL A 1 71 ? 3.237 8.649 -1.333 1.00 93.06 71 VAL A N 1
ATOM 532 C CA . VAL A 1 71 ? 2.020 9.463 -1.229 1.00 93.06 71 VAL A CA 1
ATOM 533 C C . VAL A 1 71 ? 2.075 10.294 0.055 1.00 93.06 71 VAL A C 1
ATOM 535 O O . VAL A 1 71 ? 2.151 9.726 1.144 1.00 93.06 71 VAL A O 1
ATOM 538 N N . GLU A 1 72 ? 2.049 11.625 -0.092 1.00 79.62 72 GLU A N 1
ATOM 539 C CA . GLU A 1 72 ? 1.950 12.592 1.021 1.00 79.62 72 GLU A CA 1
ATOM 540 C C . GLU A 1 72 ? 0.570 12.619 1.692 1.00 79.62 72 GLU A C 1
ATOM 542 O O . GLU A 1 72 ? -0.458 12.496 0.982 1.00 79.62 72 GLU A O 1
#